Protein AF-A0A242VZR8-F1 (afdb_monomer)

Sequence (64 aa):
MIGKTFEEFLREAGHAVEVEVNNRTGEVMYHINGETISSNDISKSQYAGLQRRYTMLSEDKFKK

Secondary structure (DSSP, 8-state):
--S--HHHHHHHTT--EEEEE-TTT--EEEEETTEEEETTTGGGSTTHHHHHHHHHHHHTTTT-

Mean predicted aligned error: 5.31 Å

Organism: NCBI:txid180868

Radius of gyration: 12.15 Å; Cα contacts (8 Å, |Δi|>4): 64; chains: 1; bounding box: 37×23×23 Å

Foldseek 3Di:
DPPDDLQNLLVVVVWDWDWDQDPVPRWIWICTNNDIDTPVCCCVDPNVVSVVVVVVVVVVVVVD

pLDDT: mean 85.79, std 13.7, range [42.75, 95.62]

Solvent-accessible surface area (backbone atoms only — not comparable to full-atom values): 3950 Å² total; per-residue (Å²): 133,82,90,68,50,73,65,56,53,41,41,75,72,70,42,58,66,49,77,50,68,40,87,87,78,72,42,46,33,39,35,47,75,89,43,79,42,43,67,85,48,35,75,79,42,94,54,20,66,57,52,53,52,52,49,50,68,56,50,67,58,76,77,110

Nearest PDB structures (foldseek):
  4mtn-assembly1_A  TM=5.088E-01  e=1.874E-01  Planctopirus limnophila DSM 3776
  1z6y-assembly2_B  TM=5.122E-01  e=7.669E-01  Homo sapiens
  5vw1-assembly1_B  TM=5.330E-01  e=1.916E+00  Listeria monocytogenes M7
  5ig8-assembly1_A-2  TM=4.102E-01  e=6.208E-01  Microcystis aeruginosa MRC
  7oxx-assembly1_A  TM=2.958E-01  e=1.091E+00  Homo sapiens

Structure (mmCIF, N/CA/C/O backbone):
data_AF-A0A242VZR8-F1
#
_entry.id   AF-A0A242VZR8-F1
#
loop_
_atom_site.group_PDB
_atom_site.id
_atom_site.type_symbol
_atom_site.label_atom_id
_atom_site.label_alt_id
_atom_site.label_comp_id
_atom_site.label_asym_id
_atom_site.label_entity_id
_atom_site.label_seq_id
_atom_site.pdbx_PDB_ins_code
_atom_site.Cartn_x
_atom_site.Cartn_y
_atom_site.Cartn_z
_atom_site.occupancy
_atom_site.B_iso_or_equiv
_atom_site.auth_seq_id
_atom_site.auth_comp_id
_atom_site.auth_asym_id
_atom_si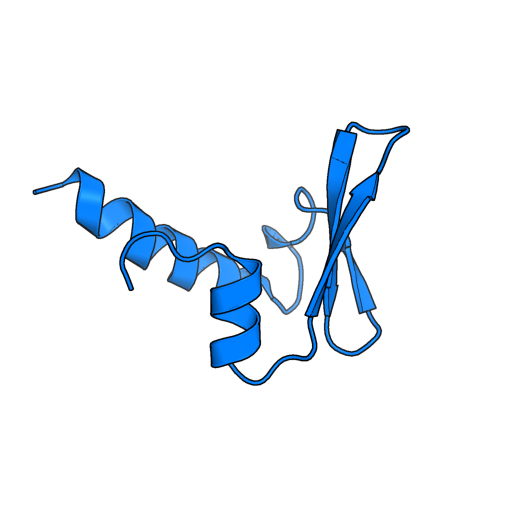te.auth_atom_id
_atom_site.pdbx_PDB_model_num
ATOM 1 N N . MET A 1 1 ? 13.427 9.561 -3.565 1.00 51.72 1 MET A N 1
ATOM 2 C CA . MET A 1 1 ? 12.033 9.320 -3.123 1.00 51.72 1 MET A CA 1
ATOM 3 C C . MET A 1 1 ? 11.745 10.083 -1.829 1.00 51.72 1 MET A C 1
ATOM 5 O O . MET A 1 1 ? 11.622 9.456 -0.790 1.00 51.72 1 MET A O 1
ATOM 9 N N . ILE A 1 2 ? 11.698 11.417 -1.824 1.00 47.28 2 ILE A N 1
ATOM 10 C CA . ILE A 1 2 ? 11.277 12.181 -0.631 1.00 47.28 2 ILE A CA 1
ATOM 11 C C . ILE A 1 2 ? 9.748 12.294 -0.688 1.00 47.28 2 ILE A C 1
ATOM 13 O O . ILE A 1 2 ? 9.231 12.586 -1.757 1.00 47.28 2 ILE A O 1
ATOM 17 N N . GLY A 1 3 ? 9.049 11.999 0.414 1.00 61.28 3 GLY A N 1
ATOM 18 C CA . GLY A 1 3 ? 7.600 12.214 0.530 1.00 61.28 3 GLY A CA 1
ATOM 19 C C . GLY A 1 3 ? 6.682 11.227 -0.195 1.00 61.28 3 GLY A C 1
ATOM 20 O O . GLY A 1 3 ? 5.491 11.500 -0.253 1.00 61.28 3 GLY A O 1
ATOM 21 N N . LYS A 1 4 ? 7.199 10.109 -0.730 1.00 74.19 4 LYS A N 1
ATOM 22 C CA . LYS A 1 4 ? 6.339 9.174 -1.460 1.00 74.19 4 LYS A CA 1
ATOM 23 C C . LYS A 1 4 ? 5.442 8.367 -0.537 1.00 74.19 4 LYS A C 1
ATOM 25 O O . LYS A 1 4 ? 5.946 7.810 0.437 1.00 74.19 4 LYS A O 1
ATOM 30 N N . THR A 1 5 ? 4.158 8.283 -0.859 1.00 87.56 5 THR A N 1
ATOM 31 C CA . THR A 1 5 ? 3.215 7.399 -0.171 1.00 87.56 5 THR A CA 1
ATOM 32 C C . THR A 1 5 ? 3.460 5.945 -0.574 1.00 87.56 5 THR A C 1
ATOM 34 O O . THR A 1 5 ? 4.129 5.645 -1.568 1.00 87.56 5 THR A O 1
ATOM 37 N N . PHE A 1 6 ? 2.912 5.006 0.196 1.00 88.12 6 PHE A N 1
ATOM 38 C CA . PHE A 1 6 ? 3.004 3.592 -0.159 1.00 88.12 6 PHE A CA 1
ATOM 39 C C . PHE A 1 6 ? 2.288 3.276 -1.488 1.00 88.12 6 PHE A C 1
ATOM 41 O O . PHE A 1 6 ? 2.764 2.448 -2.258 1.00 88.12 6 PHE A O 1
ATOM 48 N N . GLU A 1 7 ? 1.208 3.997 -1.807 1.00 91.00 7 GLU A N 1
ATOM 49 C CA . GLU A 1 7 ? 0.531 3.951 -3.112 1.00 91.00 7 GLU A CA 1
ATOM 50 C C . GLU A 1 7 ? 1.484 4.277 -4.265 1.00 91.00 7 GLU A C 1
ATOM 52 O O . GLU A 1 7 ? 1.574 3.524 -5.235 1.00 91.00 7 GLU A O 1
ATOM 57 N N . GLU A 1 8 ? 2.230 5.377 -4.152 1.00 90.50 8 GLU A N 1
ATOM 58 C CA . GLU A 1 8 ? 3.189 5.779 -5.180 1.00 90.50 8 GLU A CA 1
ATOM 59 C C . GLU A 1 8 ? 4.295 4.736 -5.335 1.00 90.50 8 GLU A C 1
ATOM 61 O O . GLU A 1 8 ? 4.660 4.395 -6.457 1.00 90.50 8 GLU A O 1
ATOM 66 N N . PHE A 1 9 ? 4.781 4.167 -4.229 1.00 91.06 9 PHE A N 1
ATOM 67 C CA . PHE A 1 9 ? 5.7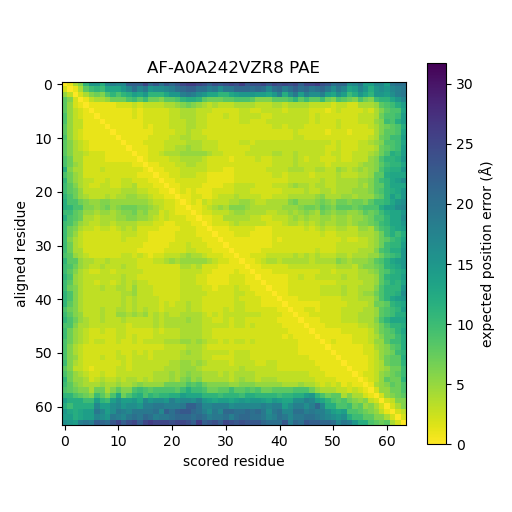69 3.090 -4.274 1.00 91.06 9 PHE A CA 1
ATOM 68 C C . PHE A 1 9 ? 5.257 1.853 -5.030 1.00 91.06 9 PHE A C 1
ATOM 70 O O . PHE A 1 9 ? 5.989 1.268 -5.829 1.00 91.06 9 PHE A O 1
ATOM 77 N N . LEU A 1 10 ? 3.998 1.464 -4.817 1.00 91.44 10 LEU A N 1
ATOM 78 C CA . LEU A 1 10 ? 3.388 0.342 -5.531 1.00 91.44 10 LEU A CA 1
ATOM 79 C C . LEU A 1 10 ? 3.207 0.639 -7.028 1.00 91.44 10 LEU A C 1
ATOM 81 O O . LEU A 1 10 ? 3.477 -0.232 -7.856 1.00 91.44 10 LEU A O 1
ATOM 85 N N . ARG A 1 11 ? 2.823 1.871 -7.386 1.00 92.44 11 ARG A N 1
ATOM 86 C CA . ARG A 1 11 ? 2.734 2.302 -8.792 1.00 92.44 11 ARG A CA 1
ATOM 87 C C . ARG A 1 11 ? 4.089 2.263 -9.492 1.00 92.44 11 ARG A C 1
ATOM 89 O O . ARG A 1 11 ? 4.178 1.791 -10.621 1.00 92.44 11 ARG A O 1
ATOM 96 N N . GLU A 1 12 ? 5.158 2.684 -8.818 1.00 90.88 12 GLU A N 1
ATOM 97 C CA . GLU A 1 12 ? 6.524 2.589 -9.357 1.00 90.88 12 GLU A CA 1
ATOM 98 C C . GLU A 1 12 ? 7.007 1.149 -9.525 1.00 90.88 12 GLU A C 1
ATOM 100 O O . GLU A 1 12 ? 7.785 0.859 -10.432 1.00 90.88 12 GLU A O 1
ATOM 105 N N . ALA A 1 13 ? 6.518 0.237 -8.686 1.00 89.75 13 ALA A N 1
ATOM 106 C CA . ALA A 1 13 ? 6.746 -1.195 -8.835 1.00 89.75 13 ALA A CA 1
ATOM 107 C C . ALA A 1 13 ? 5.902 -1.833 -9.962 1.00 89.75 13 ALA A C 1
ATOM 109 O O . ALA A 1 13 ? 6.013 -3.036 -10.191 1.00 89.75 13 ALA A O 1
ATOM 110 N N . GLY A 1 14 ? 5.099 -1.045 -10.688 1.00 93.25 14 GLY A N 1
ATOM 111 C CA . GLY A 1 14 ? 4.321 -1.490 -11.846 1.00 93.25 14 GLY A CA 1
ATOM 112 C C . GLY A 1 14 ? 2.925 -2.015 -11.513 1.00 93.25 14 GLY A C 1
ATOM 113 O O . GLY A 1 14 ? 2.314 -2.673 -12.352 1.00 93.25 14 GLY A O 1
ATOM 114 N N . HIS A 1 15 ? 2.412 -1.747 -10.311 1.00 93.75 15 HIS A N 1
ATOM 115 C CA . HIS A 1 15 ? 1.065 -2.153 -9.918 1.00 93.75 15 HIS A CA 1
ATOM 116 C C . HIS A 1 15 ? 0.034 -1.054 -10.205 1.00 93.75 15 HIS A C 1
ATOM 118 O O . HIS A 1 15 ? 0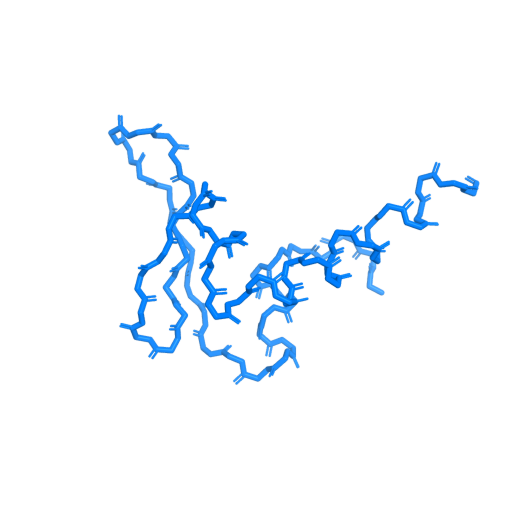.274 0.127 -9.947 1.00 93.75 15 HIS A O 1
ATOM 124 N N . ALA A 1 16 ? -1.149 -1.446 -10.680 1.00 93.94 16 ALA A N 1
ATOM 125 C CA . ALA A 1 16 ? -2.308 -0.562 -10.707 1.00 93.94 16 ALA A CA 1
ATOM 126 C C . ALA A 1 16 ? -2.872 -0.471 -9.285 1.00 93.94 16 ALA A C 1
ATOM 128 O O . ALA A 1 16 ? -3.283 -1.492 -8.734 1.00 93.94 16 ALA A O 1
ATOM 129 N N . VAL A 1 17 ? -2.842 0.726 -8.690 1.00 94.69 17 VAL A N 1
ATOM 130 C CA . VAL A 1 17 ? -3.263 0.943 -7.298 1.00 94.69 17 VAL A CA 1
ATOM 131 C C . VAL A 1 17 ? -4.238 2.098 -7.170 1.00 94.69 17 VAL A C 1
ATOM 133 O O . VAL A 1 17 ? -3.963 3.197 -7.663 1.00 94.69 17 VAL A O 1
ATOM 136 N N . GLU A 1 18 ? -5.312 1.853 -6.428 1.00 94.50 18 GLU A N 1
ATOM 137 C CA . GLU A 1 18 ? -6.201 2.865 -5.856 1.00 94.50 18 GLU A CA 1
ATOM 138 C C . GLU A 1 18 ? -6.227 2.724 -4.331 1.00 94.50 18 GLU A C 1
ATOM 140 O O . GLU A 1 18 ? -6.023 1.633 -3.793 1.00 94.50 18 GLU A O 1
ATOM 145 N N . VAL A 1 19 ? -6.447 3.832 -3.625 1.00 93.50 19 VAL A N 1
ATOM 146 C CA . VAL A 1 19 ? -6.483 3.858 -2.162 1.00 93.50 19 VAL A CA 1
ATOM 147 C C . VAL A 1 19 ? -7.750 4.546 -1.695 1.00 93.50 19 VAL A C 1
ATOM 149 O O . VAL A 1 19 ? -8.079 5.639 -2.150 1.00 93.50 19 VAL A O 1
ATOM 152 N N . GLU A 1 20 ? -8.437 3.922 -0.748 1.00 94.56 20 GLU A N 1
ATOM 153 C CA . GLU A 1 20 ? -9.590 4.505 -0.071 1.00 94.56 20 GLU A CA 1
ATOM 154 C C . GLU A 1 20 ? -9.469 4.342 1.444 1.00 94.56 20 GLU A C 1
ATOM 156 O O . GLU A 1 20 ? -8.736 3.490 1.944 1.00 94.56 20 GLU A O 1
ATOM 161 N N . VAL A 1 21 ? -10.205 5.160 2.191 1.00 93.88 21 VAL A N 1
ATOM 162 C CA . VAL A 1 21 ? -10.358 4.981 3.636 1.00 93.88 21 VAL A CA 1
ATOM 163 C C . VAL A 1 21 ? -11.712 4.337 3.887 1.00 93.88 21 VAL A C 1
ATOM 165 O O . VAL A 1 21 ? -12.753 4.874 3.506 1.00 93.88 21 VAL A O 1
ATOM 168 N N . ASN A 1 22 ? -11.711 3.186 4.550 1.00 91.44 22 ASN A N 1
ATOM 169 C CA . ASN A 1 22 ? -12.934 2.540 4.983 1.00 91.44 22 ASN A CA 1
ATOM 170 C C . ASN A 1 22 ? -13.580 3.386 6.086 1.00 91.44 22 ASN A C 1
ATOM 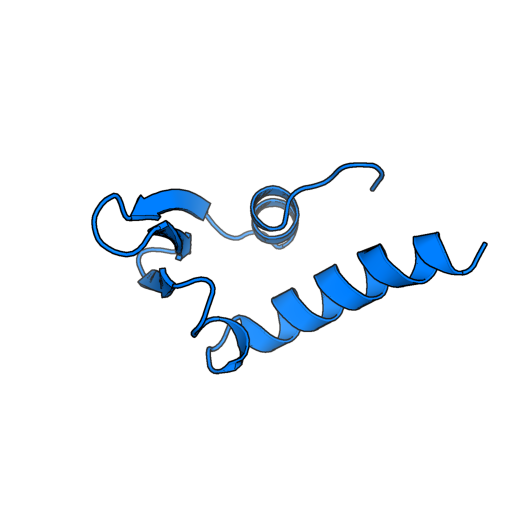172 O O . ASN A 1 22 ? -13.140 3.384 7.231 1.00 91.44 22 ASN A O 1
ATOM 176 N N . ASN A 1 23 ? -14.668 4.080 5.757 1.00 91.44 23 ASN A N 1
ATOM 177 C CA . ASN A 1 23 ? -15.357 4.978 6.689 1.00 91.44 23 ASN A CA 1
ATOM 178 C C . ASN A 1 23 ? -15.958 4.278 7.924 1.00 91.44 23 ASN A C 1
ATOM 180 O O . ASN A 1 23 ? -16.340 4.957 8.874 1.00 91.44 23 ASN A O 1
ATOM 184 N N . ARG A 1 24 ? -16.077 2.942 7.928 1.00 90.44 24 ARG A N 1
ATOM 185 C CA . ARG A 1 24 ? -16.562 2.181 9.092 1.00 90.44 24 ARG A CA 1
ATOM 186 C C . ARG A 1 24 ? -15.441 1.801 10.051 1.00 90.44 24 ARG A C 1
ATOM 188 O O . ARG A 1 24 ? -15.655 1.850 11.257 1.00 90.44 24 ARG A O 1
ATOM 195 N N . THR A 1 25 ? -14.286 1.391 9.531 1.00 88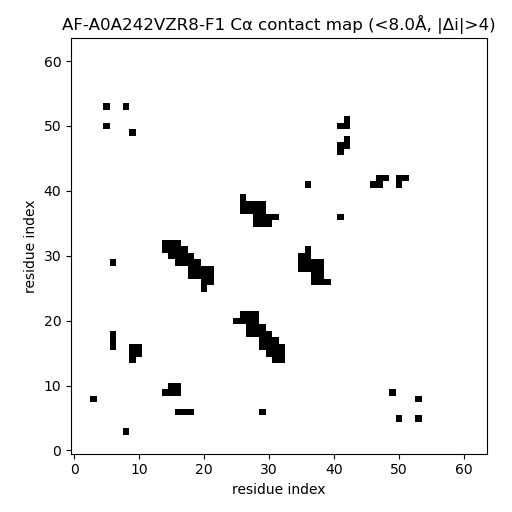.62 25 THR A N 1
ATOM 196 C CA . THR A 1 25 ? -13.164 0.895 10.350 1.00 88.62 25 THR A CA 1
ATOM 197 C C . THR A 1 25 ? -12.051 1.927 10.536 1.00 88.62 25 THR A C 1
ATOM 199 O O . THR A 1 25 ? -11.226 1.776 11.429 1.00 88.62 25 THR A O 1
ATOM 202 N N . GLY A 1 26 ? -12.030 2.987 9.724 1.00 89.56 26 GLY A N 1
ATOM 203 C CA . GLY A 1 26 ? -10.942 3.965 9.655 1.00 89.56 26 GLY A CA 1
ATOM 204 C C . GLY A 1 26 ? -9.678 3.429 8.977 1.00 89.56 26 GLY A C 1
ATOM 205 O O . GLY A 1 26 ? -8.655 4.108 8.963 1.00 89.56 26 GLY A O 1
ATOM 206 N N . GLU A 1 27 ? -9.725 2.212 8.435 1.00 90.94 27 GLU A N 1
ATOM 207 C CA . GLU A 1 27 ? -8.574 1.554 7.822 1.00 90.94 27 GLU A CA 1
ATOM 208 C C . GLU A 1 27 ? -8.345 2.050 6.397 1.00 90.94 27 GLU A C 1
ATOM 210 O O . GLU A 1 27 ? -9.288 2.343 5.661 1.00 90.94 27 GLU A O 1
ATOM 215 N N . VAL A 1 28 ? -7.080 2.093 5.986 1.00 92.81 28 VAL A N 1
ATOM 216 C CA . VAL A 1 28 ? -6.723 2.358 4.593 1.00 92.81 28 VAL A CA 1
ATOM 217 C C . VAL A 1 28 ? -6.858 1.055 3.811 1.00 92.81 28 VAL A C 1
ATOM 219 O O . VAL A 1 28 ? -6.259 0.047 4.181 1.00 92.81 28 VAL A O 1
ATOM 222 N N . MET A 1 29 ? -7.626 1.071 2.730 1.00 95.38 29 MET A N 1
ATOM 223 C CA . MET A 1 29 ? -7.797 -0.051 1.813 1.00 95.38 29 MET A CA 1
ATOM 224 C C . MET A 1 29 ? -7.019 0.236 0.532 1.00 95.38 29 MET A C 1
ATOM 226 O O . MET A 1 29 ? -7.184 1.289 -0.082 1.00 95.38 29 MET A O 1
ATOM 230 N N . TYR A 1 30 ? -6.175 -0.707 0.133 1.00 94.56 30 TYR A N 1
ATOM 231 C CA . TYR A 1 30 ? -5.432 -0.676 -1.117 1.00 94.56 30 TYR A CA 1
ATOM 232 C C . TYR A 1 30 ? -6.103 -1.613 -2.116 1.00 94.56 30 TYR A C 1
ATOM 234 O O . TYR A 1 30 ? -6.258 -2.803 -1.844 1.00 94.56 30 TYR A O 1
ATOM 242 N N . HIS A 1 31 ? -6.459 -1.090 -3.281 1.00 95.62 31 HIS A N 1
ATOM 243 C CA . HIS A 1 31 ? -6.952 -1.856 -4.420 1.00 95.62 31 HIS A CA 1
ATOM 244 C C . HIS A 1 31 ? -5.803 -2.042 -5.399 1.00 95.62 31 HIS A C 1
ATOM 246 O O . HIS A 1 31 ? -5.483 -1.127 -6.148 1.00 95.62 31 HIS A O 1
ATOM 252 N N . ILE A 1 32 ? -5.138 -3.194 -5.349 1.00 95.06 32 ILE A N 1
ATOM 253 C CA . ILE A 1 32 ? -3.902 -3.487 -6.079 1.00 95.06 32 ILE A CA 1
ATOM 254 C C . ILE A 1 32 ? -4.195 -4.566 -7.122 1.00 95.06 32 ILE A C 1
ATOM 256 O O . ILE A 1 32 ? -4.540 -5.687 -6.768 1.00 95.06 32 ILE A O 1
ATOM 260 N N . ASN A 1 33 ? -4.055 -4.252 -8.413 1.00 93.31 33 ASN A N 1
ATOM 261 C CA . ASN A 1 33 ? -4.268 -5.196 -9.524 1.00 93.31 33 ASN A CA 1
ATOM 262 C C . ASN A 1 33 ? -5.616 -5.958 -9.471 1.00 93.31 33 ASN A C 1
ATOM 264 O O . ASN A 1 33 ? -5.701 -7.110 -9.894 1.00 93.31 33 ASN A O 1
ATOM 268 N N . GLY A 1 34 ? -6.672 -5.316 -8.961 1.00 90.31 34 GLY A N 1
ATOM 269 C CA . GLY A 1 34 ? -8.005 -5.914 -8.811 1.00 90.31 34 GLY A CA 1
ATOM 270 C C . GLY A 1 34 ? -8.232 -6.677 -7.500 1.00 90.31 34 GLY A C 1
ATOM 271 O O . GLY A 1 34 ? -9.327 -7.191 -7.287 1.00 90.31 34 GLY A O 1
ATOM 272 N N . GLU A 1 35 ? -7.243 -6.730 -6.608 1.00 92.62 35 GLU A N 1
ATOM 273 C CA . GLU A 1 35 ? -7.393 -7.254 -5.251 1.00 92.62 35 GLU A CA 1
ATOM 274 C C . GLU A 1 35 ? -7.522 -6.123 -4.236 1.00 92.62 35 GLU A C 1
ATOM 276 O O . GLU A 1 35 ? -6.774 -5.149 -4.280 1.00 92.62 35 GLU A O 1
ATOM 281 N N . THR A 1 36 ? -8.420 -6.278 -3.268 1.00 94.12 36 THR A N 1
ATOM 282 C CA . THR A 1 36 ? -8.572 -5.329 -2.163 1.00 94.12 36 THR A CA 1
ATOM 283 C C . THR A 1 36 ? -7.890 -5.862 -0.913 1.00 94.12 36 THR A C 1
ATOM 285 O O . THR A 1 36 ? -8.153 -6.986 -0.484 1.00 94.12 36 THR A O 1
ATOM 288 N N . ILE A 1 37 ? -7.059 -5.035 -0.284 1.00 94.75 37 ILE A N 1
ATOM 289 C CA . ILE A 1 37 ? -6.384 -5.382 0.961 1.00 94.75 37 ILE A CA 1
ATOM 290 C C . ILE A 1 37 ? -6.326 -4.220 1.951 1.00 94.75 37 ILE A C 1
ATOM 292 O O . ILE A 1 37 ? -6.023 -3.087 1.589 1.00 94.75 37 ILE A O 1
ATOM 296 N N . SER A 1 38 ? -6.588 -4.506 3.227 1.00 93.81 38 SER A N 1
ATOM 297 C CA . SER A 1 38 ? -6.478 -3.522 4.304 1.00 93.81 38 SER A CA 1
ATOM 298 C C . SER A 1 38 ? -5.014 -3.223 4.653 1.00 93.81 38 SER A C 1
ATOM 300 O O . SER A 1 38 ? -4.124 -4.072 4.536 1.00 93.81 38 SER A O 1
ATOM 302 N N . SER A 1 39 ? -4.755 -2.029 5.179 1.00 89.94 39 SER A N 1
ATOM 303 C CA . SER A 1 39 ? -3.452 -1.650 5.731 1.00 89.94 39 SER A CA 1
ATOM 304 C C . SER A 1 39 ? -2.996 -2.542 6.883 1.00 89.94 39 SER A C 1
ATOM 306 O O . SER A 1 39 ? -1.796 -2.652 7.126 1.00 89.94 39 SER A O 1
ATOM 308 N N . ASN A 1 40 ? -3.929 -3.186 7.584 1.00 92.50 40 ASN A N 1
ATOM 309 C CA . ASN A 1 40 ? -3.628 -4.089 8.692 1.00 92.50 40 ASN A CA 1
ATOM 310 C C . ASN A 1 40 ? -3.180 -5.473 8.196 1.00 92.50 40 ASN A C 1
ATOM 312 O O . ASN A 1 40 ? -2.307 -6.102 8.800 1.00 92.50 40 ASN A O 1
ATOM 316 N N . ASP A 1 41 ? -3.711 -5.918 7.057 1.00 93.94 41 ASP A N 1
ATOM 317 C CA . ASP A 1 41 ? -3.435 -7.245 6.500 1.00 93.94 41 ASP A CA 1
ATOM 318 C C . ASP A 1 41 ? -2.324 -7.254 5.451 1.00 93.94 41 ASP A C 1
ATOM 320 O O . ASP A 1 41 ? -1.799 -8.317 5.114 1.00 93.94 41 ASP A O 1
ATOM 324 N N . ILE A 1 42 ? -1.893 -6.087 4.968 1.00 91.56 42 ILE A N 1
ATOM 325 C CA . ILE A 1 42 ? -0.884 -5.986 3.908 1.00 91.56 42 ILE A CA 1
ATOM 326 C C . ILE A 1 42 ? 0.432 -6.704 4.249 1.00 91.56 42 ILE A C 1
ATOM 328 O O . ILE A 1 42 ? 1.039 -7.330 3.377 1.00 91.56 42 ILE A O 1
ATOM 332 N N . SER A 1 43 ? 0.807 -6.733 5.531 1.00 90.88 43 SER A N 1
ATOM 333 C CA . SER A 1 43 ? 1.992 -7.437 6.045 1.00 90.88 43 SER A CA 1
ATOM 334 C C . SER A 1 43 ? 1.913 -8.967 5.963 1.00 90.88 43 SER A C 1
ATOM 336 O O . SER A 1 43 ? 2.943 -9.641 6.051 1.00 90.88 43 SER A O 1
ATOM 338 N N . LYS A 1 44 ? 0.707 -9.516 5.774 1.00 92.69 44 LYS A N 1
ATOM 339 C CA . LYS A 1 44 ? 0.414 -10.951 5.640 1.00 92.69 44 LYS A CA 1
ATOM 340 C C . LYS A 1 44 ? 0.086 -11.358 4.199 1.00 92.69 44 LYS A C 1
ATOM 342 O O . LYS A 1 44 ? -0.231 -12.515 3.950 1.00 92.69 44 LYS A O 1
ATOM 347 N N . SER A 1 45 ? 0.147 -10.419 3.260 1.00 91.69 45 SER A N 1
ATOM 348 C CA . SER A 1 45 ? -0.251 -10.625 1.866 1.00 91.69 45 SER A CA 1
ATOM 349 C C . SER A 1 45 ? 0.921 -10.867 0.929 1.00 91.69 45 SER A C 1
ATOM 351 O O . SER A 1 45 ? 2.085 -10.761 1.321 1.00 91.69 45 SER A O 1
ATOM 353 N N . GLN A 1 46 ? 0.616 -11.080 -0.352 1.00 92.06 46 GLN A N 1
ATOM 354 C CA . GLN A 1 46 ? 1.634 -11.105 -1.400 1.00 92.06 46 GLN A CA 1
ATOM 355 C C . GLN A 1 46 ? 2.426 -9.788 -1.519 1.00 92.06 46 GLN A C 1
ATOM 357 O O . GLN A 1 46 ? 3.576 -9.796 -1.956 1.00 92.06 46 GLN A O 1
ATOM 362 N N . TYR A 1 47 ? 1.872 -8.666 -1.046 1.00 91.88 47 TYR A N 1
ATOM 363 C CA . TYR A 1 47 ? 2.515 -7.350 -1.069 1.00 91.88 47 TYR A CA 1
ATOM 364 C C . TYR A 1 47 ? 3.379 -7.068 0.175 1.00 91.88 47 TYR A C 1
ATOM 366 O O . TYR A 1 47 ? 4.015 -6.015 0.257 1.00 91.88 47 TYR A O 1
ATOM 374 N N . ALA A 1 48 ? 3.480 -8.008 1.124 1.00 92.56 48 ALA A N 1
ATOM 375 C CA . ALA A 1 48 ? 4.264 -7.842 2.353 1.00 92.56 48 ALA A CA 1
ATOM 376 C C . ALA A 1 48 ? 5.742 -7.515 2.081 1.00 92.56 48 ALA A C 1
ATOM 378 O O . ALA A 1 48 ? 6.361 -6.718 2.788 1.00 92.56 48 ALA A O 1
ATOM 379 N N . GLY A 1 49 ? 6.321 -8.104 1.028 1.00 92.50 49 GLY A N 1
ATOM 380 C CA . GLY A 1 49 ? 7.694 -7.813 0.613 1.00 92.50 49 GLY A CA 1
ATOM 381 C C . GLY A 1 49 ? 7.880 -6.364 0.152 1.00 92.50 49 GLY A C 1
ATOM 382 O O . GLY A 1 49 ? 8.881 -5.732 0.496 1.00 92.50 49 GLY A O 1
ATOM 383 N N . LEU A 1 50 ? 6.903 -5.819 -0.577 1.00 91.12 50 LEU A N 1
ATOM 384 C CA . LEU A 1 50 ? 6.905 -4.425 -1.023 1.00 91.12 50 LEU A CA 1
ATOM 385 C C . LEU A 1 50 ? 6.702 -3.470 0.153 1.00 91.12 50 LEU A C 1
ATOM 387 O O . LEU A 1 50 ? 7.444 -2.496 0.261 1.00 91.12 50 LEU A O 1
ATOM 391 N N . GLN A 1 51 ? 5.792 -3.791 1.078 1.00 91.38 51 GLN A N 1
ATOM 392 C CA . GLN A 1 51 ? 5.605 -3.015 2.305 1.00 91.38 51 GLN A CA 1
ATOM 393 C C . GLN A 1 51 ? 6.906 -2.919 3.110 1.00 91.38 51 GLN A C 1
ATOM 395 O O . GLN A 1 51 ? 7.324 -1.823 3.468 1.00 91.38 51 GLN A O 1
ATOM 400 N N . ARG A 1 52 ? 7.602 -4.042 3.341 1.00 90.44 52 ARG A N 1
ATOM 401 C CA . ARG A 1 52 ? 8.881 -4.040 4.073 1.00 90.44 52 ARG A CA 1
ATOM 402 C C . ARG A 1 52 ? 9.937 -3.176 3.389 1.00 90.44 52 ARG A C 1
ATOM 404 O O . ARG A 1 52 ? 10.652 -2.4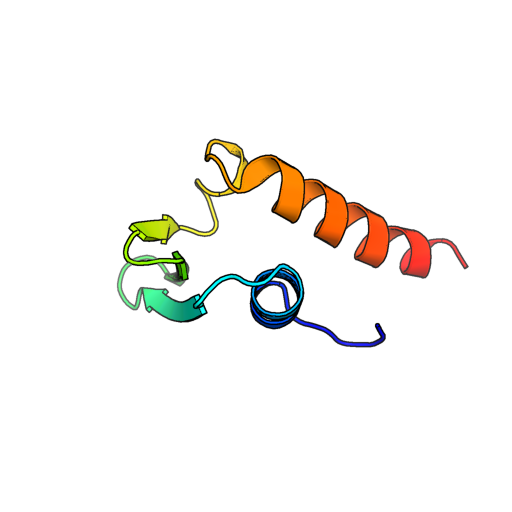42 4.065 1.00 90.44 52 ARG A O 1
ATOM 411 N N . ARG A 1 53 ? 10.040 -3.246 2.056 1.00 89.31 53 ARG A N 1
ATOM 412 C CA . ARG A 1 53 ? 10.967 -2.401 1.282 1.00 89.31 53 ARG A CA 1
ATOM 413 C C . ARG A 1 53 ? 10.633 -0.923 1.436 1.00 89.31 53 ARG A C 1
ATOM 415 O O . ARG A 1 53 ? 11.536 -0.136 1.699 1.00 89.31 53 ARG A O 1
ATOM 422 N N . TYR A 1 54 ? 9.358 -0.564 1.324 1.00 88.94 54 TYR A N 1
ATOM 423 C CA . TYR A 1 54 ? 8.895 0.800 1.547 1.00 88.94 54 TYR A CA 1
ATOM 424 C C . TYR A 1 54 ? 9.240 1.295 2.959 1.00 88.94 54 TYR A C 1
ATOM 426 O O . TYR A 1 54 ? 9.848 2.355 3.096 1.00 88.94 54 TYR A O 1
ATOM 434 N N . THR A 1 55 ? 8.942 0.503 3.997 1.00 86.31 55 THR A N 1
ATOM 435 C CA . THR A 1 55 ? 9.261 0.844 5.390 1.00 86.31 55 THR A CA 1
ATOM 436 C C . THR A 1 55 ? 10.760 1.052 5.583 1.00 86.31 55 THR A C 1
ATOM 438 O O . THR A 1 55 ? 11.148 2.107 6.074 1.00 86.31 55 THR A O 1
ATOM 441 N N . MET A 1 56 ? 11.614 0.140 5.105 1.00 85.38 56 MET A N 1
ATOM 442 C CA . MET A 1 56 ? 13.072 0.299 5.207 1.00 85.38 56 MET A CA 1
ATOM 443 C C . MET A 1 56 ? 13.560 1.580 4.521 1.00 85.38 56 MET A C 1
ATOM 445 O O . MET A 1 56 ? 14.304 2.348 5.119 1.00 85.38 56 MET A O 1
ATOM 449 N N . LEU A 1 57 ? 13.090 1.866 3.302 1.00 82.25 57 LEU A N 1
ATOM 450 C CA . LEU A 1 57 ? 13.442 3.092 2.571 1.00 82.25 57 LEU A CA 1
ATOM 451 C C . LEU A 1 57 ? 12.920 4.372 3.247 1.00 82.25 57 LEU A C 1
ATOM 453 O O . LEU A 1 57 ? 13.446 5.464 3.007 1.00 82.25 57 LEU A O 1
ATOM 457 N N . SER A 1 58 ? 11.862 4.258 4.050 1.00 74.69 58 SER A N 1
ATOM 458 C CA . SER A 1 58 ? 11.309 5.358 4.838 1.00 74.69 58 SER A CA 1
ATOM 459 C C . SER A 1 58 ? 12.066 5.570 6.155 1.00 74.69 58 SER A C 1
ATOM 461 O O . SER A 1 58 ? 12.321 6.715 6.520 1.00 74.69 58 SER A O 1
ATOM 463 N N . GLU A 1 59 ? 12.4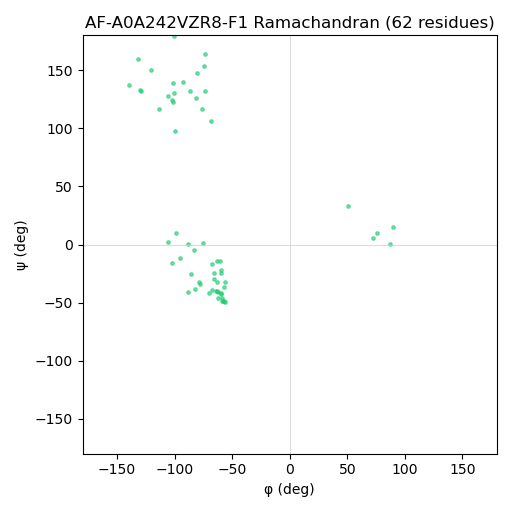92 4.491 6.817 1.00 66.00 59 GLU A N 1
ATOM 464 C CA . GLU A 1 59 ? 13.183 4.494 8.113 1.00 66.00 59 GLU A CA 1
ATOM 465 C C . GLU A 1 59 ? 14.661 4.868 7.999 1.00 66.00 59 GLU A C 1
ATOM 467 O O . GLU A 1 59 ? 15.180 5.565 8.871 1.00 66.00 59 GLU A O 1
ATOM 472 N N . ASP A 1 60 ? 15.330 4.494 6.902 1.00 58.69 6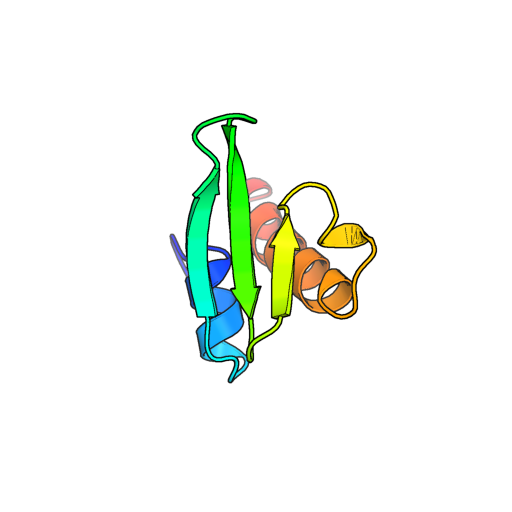0 ASP A N 1
ATOM 473 C CA . ASP A 1 60 ? 16.734 4.855 6.641 1.00 58.69 60 ASP A CA 1
ATOM 474 C C . ASP A 1 60 ? 16.944 6.381 6.571 1.00 58.69 60 ASP A C 1
ATOM 476 O O . ASP A 1 60 ? 18.058 6.891 6.666 1.00 58.69 60 ASP A O 1
ATOM 480 N N . LYS A 1 61 ? 15.850 7.143 6.455 1.00 54.44 61 LYS A N 1
ATOM 481 C CA . LY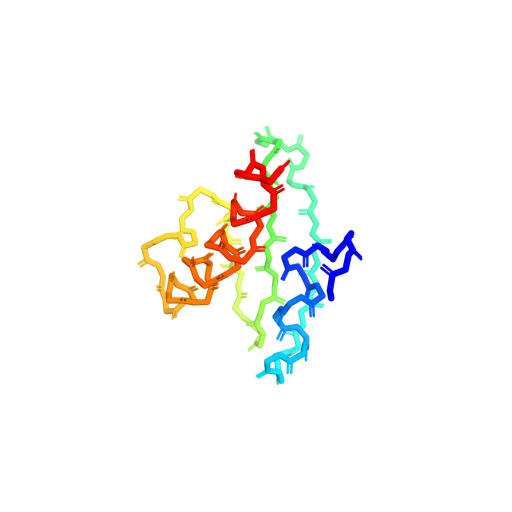S A 1 61 ? 15.858 8.607 6.504 1.00 54.44 61 LYS A CA 1
ATOM 482 C C . LYS A 1 61 ? 15.781 9.192 7.906 1.00 54.44 61 LYS A C 1
ATOM 484 O O . LYS A 1 61 ? 16.233 10.312 8.090 1.00 54.44 61 LYS A O 1
ATOM 489 N N . PHE A 1 62 ? 15.216 8.474 8.874 1.00 50.84 62 PHE A N 1
ATOM 490 C CA . PHE A 1 62 ? 15.117 8.945 10.260 1.00 50.84 62 PHE A CA 1
ATOM 491 C C . PHE A 1 62 ? 16.400 8.683 11.065 1.00 50.84 62 PHE A C 1
ATOM 493 O O . PHE A 1 62 ? 16.499 9.106 12.212 1.00 50.84 62 PHE A O 1
ATOM 500 N N . LYS A 1 63 ? 17.390 8.000 10.472 1.00 51.84 63 LYS A N 1
ATOM 501 C CA . LYS A 1 63 ? 18.703 7.719 11.076 1.00 51.84 63 LYS A CA 1
ATOM 502 C C . LYS A 1 63 ? 19.827 8.673 10.639 1.00 51.84 63 LYS A C 1
ATOM 504 O O . LYS A 1 63 ? 20.986 8.380 10.931 1.00 51.84 63 LYS A O 1
ATOM 509 N N . LYS A 1 64 ? 19.524 9.772 9.942 1.00 42.75 64 LYS A N 1
ATOM 510 C CA . LYS A 1 64 ? 20.527 10.735 9.460 1.00 42.75 64 LYS A CA 1
ATOM 511 C C . LYS A 1 64 ? 20.440 12.082 10.155 1.00 42.75 64 LYS A C 1
ATOM 513 O O . LYS A 1 64 ? 19.304 12.566 10.332 1.00 42.75 64 LYS A O 1
#